Protein AF-A0A2X3BSP1-F1 (afdb_monomer)

Organism: NCBI:txid2051

Structure (mmCIF, N/CA/C/O backbone):
data_AF-A0A2X3BSP1-F1
#
_entry.id   AF-A0A2X3BSP1-F1
#
loop_
_atom_site.group_PDB
_atom_site.id
_atom_site.type_symbol
_atom_site.label_atom_id
_atom_site.label_alt_id
_atom_site.label_comp_id
_atom_site.label_asym_id
_atom_site.label_entity_id
_atom_site.label_seq_id
_atom_site.pdbx_PDB_ins_code
_atom_site.Cartn_x
_atom_site.Cartn_y
_atom_site.Cartn_z
_atom_site.occupancy
_atom_site.B_iso_or_equiv
_atom_site.auth_seq_id
_atom_site.auth_comp_id
_atom_site.auth_asym_id
_atom_site.auth_atom_id
_atom_site.pdbx_PDB_model_num
ATOM 1 N N . MET A 1 1 ? 6.428 -15.697 6.224 1.00 69.88 1 MET A N 1
ATOM 2 C CA . MET A 1 1 ? 6.919 -15.038 4.998 1.00 69.88 1 MET A CA 1
ATOM 3 C C . MET A 1 1 ? 6.107 -15.590 3.848 1.00 69.88 1 MET A C 1
ATOM 5 O O . MET A 1 1 ? 5.862 -16.790 3.840 1.00 69.88 1 MET A O 1
ATOM 9 N N . VAL A 1 2 ? 5.626 -14.722 2.968 1.00 79.62 2 VAL A N 1
ATOM 10 C CA . VAL A 1 2 ? 4.709 -15.079 1.885 1.00 79.62 2 VAL A CA 1
ATOM 11 C C . VAL A 1 2 ? 5.406 -14.801 0.557 1.00 79.62 2 VAL A C 1
ATOM 13 O O . VAL A 1 2 ? 6.111 -13.802 0.449 1.00 79.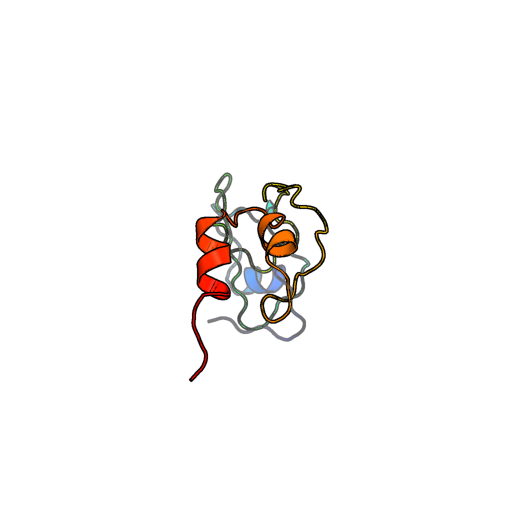62 2 VAL A O 1
ATOM 16 N N . HIS A 1 3 ? 5.234 -15.687 -0.423 1.00 86.56 3 HIS A N 1
ATOM 17 C CA . HIS A 1 3 ? 5.795 -15.538 -1.764 1.00 86.56 3 HIS A CA 1
ATOM 18 C C . HIS A 1 3 ? 4.664 -15.407 -2.779 1.00 86.56 3 HIS A C 1
ATOM 20 O O . HIS A 1 3 ? 3.723 -16.200 -2.757 1.00 86.56 3 HIS A O 1
ATOM 26 N N . LEU A 1 4 ? 4.781 -14.424 -3.669 1.00 88.06 4 LEU A N 1
ATOM 27 C CA . LEU A 1 4 ? 3.850 -14.181 -4.763 1.00 88.06 4 LEU A CA 1
ATOM 28 C C . LEU A 1 4 ? 4.600 -14.206 -6.097 1.00 88.06 4 LEU A C 1
ATOM 30 O O . LEU A 1 4 ? 5.778 -13.859 -6.155 1.00 88.06 4 LEU A O 1
ATOM 34 N N . ALA A 1 5 ? 3.923 -14.648 -7.156 1.00 89.25 5 ALA A N 1
ATOM 35 C CA . ALA A 1 5 ? 4.464 -14.602 -8.509 1.00 89.25 5 ALA A CA 1
ATOM 36 C C . ALA A 1 5 ? 4.215 -13.222 -9.128 1.00 89.25 5 ALA A C 1
ATOM 38 O O . ALA A 1 5 ? 3.134 -12.655 -8.967 1.00 89.25 5 ALA A O 1
ATOM 39 N N . ASP A 1 6 ? 5.179 -12.698 -9.878 1.00 86.44 6 ASP A N 1
ATOM 40 C CA . ASP A 1 6 ? 4.958 -11.475 -10.645 1.00 86.44 6 ASP A CA 1
ATOM 41 C C . ASP A 1 6 ? 4.181 -11.754 -11.944 1.00 86.44 6 ASP A C 1
ATOM 43 O O . ASP A 1 6 ? 4.481 -12.733 -12.637 1.00 86.44 6 ASP A O 1
ATOM 47 N N . PRO A 1 7 ? 3.225 -10.885 -12.332 1.00 89.19 7 PRO A N 1
ATOM 48 C CA . PRO A 1 7 ? 2.767 -9.689 -11.619 1.00 89.19 7 PRO A CA 1
ATOM 49 C C . PRO A 1 7 ? 1.690 -10.009 -10.567 1.00 89.19 7 PRO A C 1
ATOM 51 O O . PRO A 1 7 ? 0.701 -10.669 -10.878 1.00 89.19 7 PRO A O 1
ATOM 54 N N . SER A 1 8 ? 1.831 -9.455 -9.360 1.00 93.12 8 SER A N 1
ATOM 55 C CA . SER A 1 8 ? 0.809 -9.519 -8.301 1.00 93.12 8 SER A CA 1
ATOM 56 C C . SER A 1 8 ? 0.277 -8.137 -7.927 1.00 93.12 8 SER A C 1
ATOM 58 O O . SER A 1 8 ? 0.902 -7.109 -8.198 1.00 93.12 8 SER A O 1
ATOM 60 N N . ARG A 1 9 ? -0.904 -8.100 -7.313 1.00 94.75 9 ARG A N 1
ATOM 61 C CA . ARG A 1 9 ? -1.558 -6.892 -6.799 1.00 94.75 9 ARG A CA 1
ATOM 62 C C . ARG A 1 9 ? -1.640 -6.916 -5.275 1.00 94.75 9 ARG A C 1
ATOM 64 O O . ARG A 1 9 ? -1.431 -7.941 -4.630 1.00 94.75 9 ARG A O 1
ATOM 71 N N . VAL A 1 10 ? -1.990 -5.770 -4.693 1.00 92.75 10 VAL A N 1
ATOM 72 C CA . VAL A 1 10 ? -2.215 -5.624 -3.242 1.00 92.75 10 VAL A CA 1
ATOM 73 C C . VAL A 1 10 ? -3.275 -6.611 -2.727 1.00 92.75 10 VAL A C 1
ATOM 75 O O . VAL A 1 10 ? -3.113 -7.154 -1.637 1.00 92.75 10 VAL A O 1
ATOM 78 N N . ALA A 1 11 ? -4.326 -6.882 -3.510 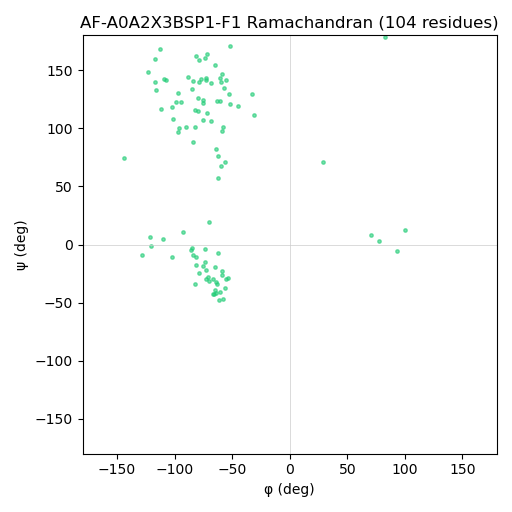1.00 93.56 11 ALA A N 1
ATOM 79 C CA . ALA A 1 11 ? -5.336 -7.892 -3.180 1.00 93.56 11 ALA A CA 1
ATOM 80 C C . ALA A 1 11 ? -4.732 -9.293 -2.992 1.00 93.56 11 ALA A C 1
ATOM 82 O O . ALA A 1 11 ? -5.009 -9.945 -1.988 1.00 93.56 11 ALA A O 1
ATOM 83 N N . ASP A 1 12 ? -3.865 -9.712 -3.918 1.00 93.38 12 ASP A N 1
ATOM 84 C CA . ASP A 1 12 ? -3.236 -11.034 -3.889 1.00 93.38 12 ASP A CA 1
ATOM 85 C C . ASP A 1 12 ? -2.349 -11.169 -2.642 1.00 93.38 12 ASP A C 1
ATOM 87 O O . ASP A 1 12 ? -2.383 -12.179 -1.942 1.00 93.38 12 ASP A O 1
ATOM 91 N N . ALA A 1 13 ? -1.598 -10.116 -2.298 1.00 91.88 13 ALA A N 1
ATOM 92 C CA . ALA A 1 13 ? -0.766 -10.103 -1.095 1.00 91.88 13 ALA A CA 1
ATOM 93 C C . ALA A 1 13 ? -1.588 -10.271 0.191 1.00 91.88 13 ALA A C 1
ATOM 95 O O . ALA A 1 13 ? -1.173 -10.999 1.093 1.00 91.88 13 ALA A O 1
ATOM 96 N N . LEU A 1 14 ? -2.754 -9.623 0.272 1.00 91.44 14 LEU A N 1
ATOM 97 C CA . LEU A 1 14 ? -3.662 -9.752 1.411 1.00 91.44 14 LEU A CA 1
ATOM 98 C C . LEU A 1 14 ? -4.254 -11.155 1.501 1.00 91.44 14 LEU A C 1
ATOM 100 O O . LEU A 1 14 ? -4.305 -11.714 2.592 1.00 91.44 14 LEU A O 1
ATOM 104 N N . GLU A 1 15 ? -4.669 -11.740 0.379 1.00 92.06 15 GLU A N 1
ATOM 105 C CA . GLU A 1 15 ? -5.235 -13.089 0.355 1.00 92.06 15 GLU A CA 1
ATOM 106 C C . GLU A 1 15 ? -4.222 -14.127 0.846 1.00 92.06 15 GLU A C 1
ATOM 108 O O . GLU A 1 15 ? -4.520 -14.907 1.753 1.00 92.06 15 GLU A O 1
ATOM 113 N N . VAL A 1 16 ? -2.985 -14.080 0.342 1.00 91.50 16 VAL A N 1
ATOM 114 C CA . VAL A 1 16 ? -1.946 -15.030 0.762 1.00 91.50 16 VAL A CA 1
ATOM 115 C C . VAL A 1 16 ? -1.443 -14.740 2.190 1.00 91.50 16 VAL A C 1
ATOM 117 O O . VAL A 1 16 ? -0.970 -15.645 2.879 1.00 91.50 16 VAL A O 1
ATOM 120 N N . ALA A 1 17 ? -1.611 -13.514 2.697 1.00 89.50 17 ALA A N 1
ATOM 121 C CA . ALA A 1 17 ? -1.392 -13.189 4.109 1.00 89.50 17 ALA A CA 1
ATOM 122 C C . ALA A 1 17 ? -2.495 -13.719 5.054 1.00 89.50 17 ALA A C 1
ATOM 124 O O . ALA A 1 17 ? -2.347 -13.604 6.272 1.00 89.50 17 ALA A O 1
ATOM 125 N N . GLY A 1 18 ? -3.563 -14.330 4.525 1.00 89.75 18 GLY A N 1
ATOM 126 C CA . GLY A 1 18 ? -4.691 -14.861 5.300 1.00 89.75 18 GLY A CA 1
ATOM 127 C C . GLY A 1 18 ? -5.928 -13.958 5.316 1.00 89.75 18 GLY A C 1
ATOM 128 O O . GLY A 1 18 ? -6.843 -14.189 6.103 1.00 89.75 18 GLY A O 1
ATOM 129 N N . GLY A 1 19 ? -5.968 -12.949 4.446 1.00 88.75 19 GLY A N 1
ATOM 130 C CA . GLY A 1 19 ? -7.038 -11.963 4.359 1.00 88.75 19 GLY A CA 1
ATOM 131 C C . GLY A 1 19 ? -6.896 -10.819 5.365 1.00 88.75 19 GLY A C 1
ATOM 132 O O . GLY A 1 19 ? -5.965 -10.757 6.170 1.00 88.75 19 GLY A O 1
ATOM 133 N N . ALA A 1 20 ? -7.838 -9.876 5.308 1.00 86.56 20 ALA A N 1
ATOM 134 C CA . ALA A 1 20 ? -7.911 -8.799 6.287 1.00 86.56 20 ALA A CA 1
ATOM 135 C C . ALA A 1 20 ? -8.506 -9.289 7.609 1.00 86.56 20 ALA A C 1
ATOM 137 O O . ALA A 1 20 ? -9.455 -10.074 7.634 1.00 86.56 20 ALA A O 1
ATOM 138 N N . LEU A 1 21 ? -7.972 -8.770 8.712 1.00 89.94 21 LEU A N 1
ATOM 139 C CA . LEU A 1 21 ? -8.583 -8.925 10.027 1.00 89.94 21 LEU A CA 1
ATOM 140 C C . LEU A 1 21 ? -9.941 -8.195 10.066 1.00 89.94 21 LEU A C 1
ATOM 142 O O . LEU A 1 21 ? -10.097 -7.195 9.364 1.00 89.94 21 LEU A O 1
ATOM 146 N N . PRO A 1 22 ? -10.891 -8.610 10.928 1.00 87.38 22 PRO A N 1
ATOM 147 C CA . PRO A 1 22 ? -12.168 -7.904 11.114 1.00 87.38 22 PRO A CA 1
ATOM 148 C C . PRO A 1 22 ? -11.991 -6.427 11.489 1.00 87.38 22 PRO A C 1
ATOM 150 O O . PRO A 1 22 ? -12.812 -5.583 11.149 1.00 87.38 22 PRO A O 1
ATOM 153 N N . GLU A 1 23 ? -10.885 -6.137 12.172 1.00 89.38 23 GLU A N 1
ATOM 154 C CA . GLU A 1 23 ? -10.505 -4.807 12.641 1.00 89.38 23 GLU A CA 1
ATOM 155 C C . GLU A 1 23 ? -9.768 -3.983 11.573 1.00 89.38 23 GLU A C 1
ATOM 157 O O . GLU A 1 23 ? -9.356 -2.869 11.872 1.00 89.38 23 GLU A O 1
ATOM 162 N N . GLY A 1 24 ? -9.495 -4.540 10.388 1.00 89.94 24 GLY A N 1
ATOM 163 C CA . GLY A 1 24 ? -8.713 -3.900 9.330 1.00 89.94 24 GLY A CA 1
ATOM 164 C C . GLY A 1 24 ? -9.596 -3.227 8.283 1.00 89.94 24 GLY A C 1
ATOM 165 O O . GLY A 1 24 ? -10.507 -3.844 7.734 1.00 89.94 24 GLY A O 1
ATOM 166 N N . ASP A 1 25 ? -9.300 -1.971 7.961 1.00 89.94 25 ASP A N 1
ATOM 167 C CA . ASP A 1 25 ? -10.040 -1.186 6.979 1.00 89.94 25 ASP A CA 1
ATOM 168 C C . ASP A 1 25 ? -9.366 -1.200 5.600 1.00 89.94 25 ASP A C 1
ATOM 170 O O . ASP A 1 25 ? -8.470 -0.408 5.289 1.00 89.94 25 ASP A O 1
ATOM 174 N N . LEU A 1 26 ? -9.850 -2.097 4.739 1.00 90.88 26 LEU A N 1
ATOM 175 C CA . LEU A 1 26 ? -9.409 -2.205 3.349 1.00 90.88 26 LEU A CA 1
ATOM 176 C C . LEU A 1 26 ? -9.922 -1.081 2.442 1.00 90.88 26 LEU A C 1
ATOM 178 O O . LEU A 1 26 ? -9.388 -0.919 1.347 1.00 90.88 26 LEU A O 1
ATOM 182 N N . SER A 1 27 ? -10.931 -0.305 2.856 1.00 89.94 27 SER A N 1
ATOM 183 C CA . SER A 1 27 ? -11.489 0.772 2.019 1.00 89.94 27 SER A CA 1
ATOM 184 C C . SER A 1 27 ? -10.476 1.890 1.753 1.00 89.94 27 SER A C 1
ATOM 186 O O . SER A 1 27 ? -10.593 2.631 0.777 1.00 89.94 27 SER A O 1
ATOM 188 N N . THR A 1 28 ? -9.444 1.963 2.593 1.00 87.19 28 THR A N 1
ATOM 189 C CA . THR A 1 28 ? -8.327 2.904 2.489 1.00 87.19 28 THR A CA 1
ATOM 190 C C . THR A 1 28 ? -7.241 2.463 1.498 1.00 87.19 28 THR A C 1
ATOM 192 O O . THR A 1 28 ? -6.365 3.259 1.156 1.00 87.19 28 THR A O 1
ATOM 195 N N . LEU A 1 29 ? -7.283 1.215 1.011 1.00 89.12 29 LEU A N 1
ATOM 196 C CA . LEU A 1 29 ? -6.251 0.620 0.162 1.00 89.12 29 LEU A CA 1
ATOM 197 C C . LEU A 1 29 ? -6.708 0.465 -1.291 1.00 89.12 29 LEU A C 1
ATOM 199 O O . LEU A 1 29 ? -7.824 0.042 -1.586 1.00 89.12 29 LEU A O 1
ATOM 203 N N . ASN A 1 30 ? -5.792 0.713 -2.231 1.00 93.31 30 ASN A N 1
ATOM 204 C CA . ASN A 1 30 ? -6.010 0.371 -3.635 1.00 93.31 30 ASN A CA 1
ATOM 205 C C . ASN A 1 30 ? -5.638 -1.097 -3.891 1.00 93.31 30 ASN A C 1
ATOM 207 O O . ASN A 1 30 ? -4.513 -1.411 -4.281 1.00 93.31 30 ASN A O 1
ATOM 211 N N . LEU A 1 31 ? -6.612 -1.986 -3.705 1.00 92.88 31 LEU A N 1
ATOM 212 C CA . LEU A 1 31 ? -6.463 -3.435 -3.883 1.00 92.88 31 LEU A CA 1
ATOM 213 C C . LEU A 1 31 ? -6.030 -3.842 -5.302 1.00 92.88 31 LEU A C 1
ATOM 215 O O . LEU A 1 31 ? -5.386 -4.872 -5.486 1.00 92.88 31 LEU A O 1
ATOM 219 N N . ALA A 1 32 ? -6.345 -3.020 -6.307 1.00 93.12 32 ALA A N 1
ATOM 220 C CA . ALA A 1 32 ? -5.988 -3.274 -7.696 1.00 93.12 32 ALA A CA 1
ATOM 221 C C . ALA A 1 32 ? -4.579 -2.781 -8.054 1.00 93.12 32 ALA A C 1
ATOM 223 O O . ALA A 1 32 ? -4.133 -2.993 -9.179 1.00 93.12 32 ALA A O 1
ATOM 224 N N . ARG A 1 33 ? -3.853 -2.105 -7.162 1.00 93.94 33 ARG A N 1
ATOM 225 C CA . ARG A 1 33 ? -2.522 -1.583 -7.491 1.00 93.94 33 ARG A CA 1
ATOM 226 C C . ARG A 1 33 ? -1.511 -2.729 -7.680 1.00 93.94 33 ARG A C 1
ATOM 228 O O . ARG A 1 33 ? -1.551 -3.672 -6.888 1.00 93.94 33 ARG A O 1
ATOM 235 N N . PRO A 1 34 ? -0.606 -2.655 -8.680 1.00 93.38 34 PRO A N 1
ATOM 236 C CA . PRO A 1 34 ? 0.538 -3.560 -8.768 1.00 93.38 34 PRO A CA 1
ATOM 237 C C . PRO A 1 34 ? 1.368 -3.530 -7.484 1.00 93.38 34 PRO A C 1
ATOM 239 O O . PRO A 1 34 ? 1.544 -2.468 -6.881 1.00 93.38 34 PRO A O 1
ATOM 242 N N . LEU A 1 35 ? 1.853 -4.695 -7.083 1.00 90.25 35 LEU A N 1
ATOM 243 C CA . LEU A 1 35 ? 2.734 -4.877 -5.942 1.00 90.25 35 LEU A CA 1
ATOM 244 C C . LEU A 1 35 ? 4.192 -4.716 -6.381 1.00 90.25 35 LEU A C 1
ATOM 246 O O . LEU A 1 35 ? 4.550 -5.118 -7.487 1.00 90.25 35 LEU A O 1
ATOM 250 N N . THR A 1 36 ? 5.025 -4.139 -5.517 1.00 89.75 36 THR A N 1
ATOM 251 C CA . THR A 1 36 ? 6.482 -4.088 -5.720 1.00 89.75 36 THR A CA 1
ATOM 252 C C . THR A 1 36 ? 7.178 -5.007 -4.720 1.00 89.75 36 THR A C 1
ATOM 254 O O . THR A 1 36 ? 6.759 -5.095 -3.565 1.00 89.75 36 THR A O 1
ATOM 257 N N . ASP A 1 37 ? 8.250 -5.680 -5.140 1.00 86.56 37 ASP A N 1
ATOM 258 C CA . ASP A 1 37 ? 9.059 -6.484 -4.223 1.00 86.56 37 ASP A CA 1
ATOM 259 C C . ASP A 1 37 ? 9.646 -5.625 -3.088 1.00 86.56 37 ASP A C 1
ATOM 261 O O . ASP A 1 37 ? 10.059 -4.481 -3.291 1.00 86.56 37 ASP A O 1
ATOM 265 N N . GLY A 1 38 ? 9.646 -6.174 -1.873 1.00 85.38 38 GLY A N 1
ATOM 266 C CA . GLY A 1 38 ? 10.079 -5.469 -0.665 1.00 85.38 38 GLY A CA 1
ATOM 267 C C . GLY A 1 38 ? 9.141 -4.353 -0.173 1.00 85.38 38 GLY A C 1
ATOM 268 O O . GLY A 1 38 ? 9.515 -3.619 0.743 1.00 85.38 38 GLY A O 1
ATOM 269 N N . GLU A 1 39 ? 7.940 -4.201 -0.741 1.00 86.25 39 GLU A N 1
ATOM 270 C CA . GLU A 1 39 ? 6.979 -3.180 -0.312 1.00 86.25 39 GLU A CA 1
ATOM 271 C C . GLU A 1 39 ? 6.321 -3.498 1.048 1.00 86.25 39 GLU A C 1
ATOM 273 O O . GLU A 1 39 ? 5.938 -4.633 1.334 1.00 86.25 39 GLU A O 1
ATOM 278 N N . MET A 1 40 ? 6.115 -2.462 1.873 1.00 87.88 40 MET A N 1
ATOM 279 C CA . MET A 1 40 ? 5.265 -2.529 3.065 1.00 87.88 40 MET A CA 1
ATOM 280 C C . MET A 1 40 ? 3.843 -2.051 2.741 1.00 87.88 40 MET A C 1
ATOM 282 O O . MET A 1 40 ? 3.638 -0.900 2.352 1.00 87.88 40 MET A O 1
ATOM 286 N N . ILE A 1 41 ? 2.854 -2.912 2.991 1.00 88.00 41 ILE A N 1
ATOM 287 C CA . ILE A 1 41 ? 1.432 -2.551 2.975 1.00 88.00 41 ILE A CA 1
ATOM 288 C C . ILE A 1 41 ? 0.956 -2.395 4.419 1.00 88.00 41 ILE A C 1
ATOM 290 O O . ILE A 1 41 ? 0.981 -3.349 5.196 1.00 88.00 41 ILE A O 1
ATOM 294 N N . TYR A 1 42 ? 0.504 -1.196 4.772 1.00 89.56 42 TYR A N 1
ATOM 295 C CA . TYR A 1 42 ? -0.090 -0.913 6.073 1.00 89.56 42 TYR A CA 1
ATOM 296 C C . TYR A 1 42 ? -1.619 -0.941 5.978 1.00 89.56 42 TYR A C 1
ATOM 298 O O . TYR A 1 42 ? -2.201 -0.192 5.196 1.00 89.56 42 TYR A O 1
ATOM 306 N N . VAL A 1 43 ? -2.264 -1.792 6.779 1.00 90.44 43 VAL A N 1
ATOM 307 C CA . VAL A 1 43 ? -3.728 -1.879 6.883 1.00 90.44 43 VAL A CA 1
ATOM 308 C C . VAL A 1 43 ? -4.161 -1.151 8.164 1.00 90.44 43 VAL A C 1
ATOM 310 O O . VAL A 1 43 ? -3.885 -1.665 9.252 1.00 90.44 43 VAL A O 1
ATOM 313 N N . PRO A 1 44 ? -4.789 0.036 8.077 1.00 89.38 44 PRO A N 1
ATOM 314 C CA . PRO A 1 44 ? -5.260 0.761 9.255 1.00 89.38 44 PRO A CA 1
ATOM 315 C C . PRO A 1 44 ? -6.472 0.067 9.880 1.00 89.38 44 PRO A C 1
ATOM 317 O O . PRO A 1 44 ? -7.150 -0.730 9.231 1.00 89.38 44 PRO A O 1
ATOM 320 N N . ARG A 1 45 ? -6.796 0.415 11.127 1.00 91.19 45 ARG A N 1
ATOM 321 C CA . ARG A 1 45 ? -8.128 0.142 11.679 1.00 91.19 45 ARG A CA 1
ATOM 322 C C . ARG A 1 45 ? -9.152 1.167 11.178 1.00 91.19 45 ARG A C 1
ATOM 324 O O . ARG A 1 45 ? -8.758 2.280 10.824 1.00 91.19 45 ARG A O 1
ATOM 331 N N . PRO A 1 46 ? -10.461 0.862 11.203 1.00 88.50 46 PRO A N 1
ATOM 332 C CA . PRO A 1 46 ? -11.499 1.842 10.909 1.00 88.50 46 PRO A CA 1
ATOM 333 C C . PRO A 1 46 ? -11.335 3.117 11.748 1.00 88.50 46 PRO A C 1
ATOM 335 O O . PRO A 1 46 ? -11.340 3.072 12.978 1.00 88.50 46 PRO A O 1
ATOM 338 N N . GLY A 1 47 ? -11.178 4.260 11.078 1.00 86.19 47 GLY A N 1
ATOM 339 C CA . GLY A 1 47 ? -10.977 5.562 11.725 1.00 86.19 47 GLY A CA 1
ATOM 340 C C . GLY A 1 47 ? -9.563 5.826 12.262 1.00 86.19 47 GLY A C 1
ATOM 341 O O . GLY A 1 47 ? -9.339 6.881 12.855 1.00 86.19 47 GLY A O 1
ATOM 342 N N . GLU A 1 48 ? -8.604 4.917 12.059 1.00 86.06 48 GLU A N 1
ATOM 343 C CA . GLU A 1 48 ? -7.194 5.144 12.384 1.00 86.06 48 GLU A CA 1
ATOM 344 C C . GLU A 1 48 ? -6.529 5.982 11.287 1.00 86.06 48 GLU A C 1
ATOM 346 O O . GLU A 1 48 ? -6.563 5.633 10.107 1.00 86.06 48 GLU A O 1
ATOM 351 N N . THR A 1 49 ? -5.898 7.091 11.674 1.00 79.50 49 THR A N 1
ATOM 352 C CA . THR A 1 49 ? -5.083 7.881 10.748 1.00 79.50 49 THR A CA 1
ATOM 353 C C . THR A 1 49 ? -3.717 7.207 10.600 1.00 79.50 49 THR A C 1
ATOM 355 O O . THR A 1 49 ? -2.970 7.169 11.583 1.00 79.50 49 THR A O 1
ATOM 358 N N . PRO A 1 50 ? -3.351 6.694 9.409 1.00 71.75 50 PRO A N 1
ATOM 359 C CA . PRO A 1 50 ? -2.056 6.057 9.208 1.00 71.75 50 PRO A CA 1
ATOM 360 C C . PRO A 1 50 ? -0.903 7.038 9.491 1.00 71.75 50 PRO A C 1
ATOM 362 O O . PRO A 1 50 ? -1.002 8.222 9.148 1.00 71.75 50 PRO A O 1
ATOM 365 N N . PRO A 1 51 ? 0.217 6.573 10.079 1.00 72.88 51 PRO A N 1
ATOM 366 C CA . PRO A 1 51 ? 1.402 7.404 10.238 1.00 72.88 51 PRO A CA 1
ATOM 367 C C . PRO A 1 51 ? 1.906 7.889 8.869 1.00 72.88 51 PRO A C 1
ATOM 369 O O . PRO A 1 51 ? 1.855 7.132 7.895 1.00 72.88 51 PRO A O 1
ATOM 372 N N . PRO A 1 52 ? 2.481 9.104 8.780 1.00 64.25 52 PRO A N 1
ATOM 373 C CA . PRO A 1 52 ? 2.825 9.747 7.507 1.00 64.25 52 PRO A CA 1
ATOM 374 C C . PRO A 1 52 ? 3.872 8.998 6.661 1.00 64.25 52 PRO A C 1
ATOM 376 O O . PRO A 1 52 ? 4.119 9.399 5.529 1.00 64.25 52 PRO A O 1
ATOM 379 N N . SER A 1 53 ? 4.491 7.931 7.183 1.00 59.78 53 SER A N 1
ATOM 380 C CA . SER A 1 53 ? 5.626 7.248 6.550 1.00 59.78 53 SER A CA 1
ATOM 381 C C . SER A 1 53 ? 5.417 5.763 6.219 1.00 59.78 53 SER A C 1
ATOM 383 O O . SER A 1 53 ? 6.343 5.154 5.694 1.00 59.78 53 SER A O 1
ATOM 385 N N . VAL A 1 54 ? 4.260 5.162 6.527 1.00 58.00 54 VAL A N 1
ATOM 386 C CA . VAL A 1 54 ? 4.026 3.703 6.348 1.00 58.00 54 VAL A CA 1
ATOM 387 C C . VAL A 1 54 ? 3.049 3.343 5.224 1.00 58.00 54 VAL A C 1
ATOM 389 O O . VAL A 1 54 ? 2.752 2.173 5.010 1.00 58.00 54 VAL A O 1
ATOM 392 N N . GLY A 1 55 ? 2.579 4.321 4.452 1.00 55.84 55 GLY A N 1
ATOM 393 C CA . GLY A 1 55 ? 1.797 4.059 3.246 1.00 55.84 55 GLY A CA 1
ATOM 394 C C . GLY A 1 55 ? 2.703 3.922 2.028 1.00 55.84 55 GLY A C 1
ATOM 395 O O . GLY A 1 55 ? 3.129 4.941 1.481 1.00 55.84 55 GLY A O 1
ATOM 396 N N . GLY A 1 56 ? 2.971 2.689 1.584 1.00 54.66 56 GLY A N 1
ATOM 397 C CA . GLY A 1 56 ? 3.519 2.428 0.252 1.00 54.66 56 GLY A CA 1
ATOM 398 C C . GLY A 1 56 ? 2.766 3.264 -0.785 1.00 54.66 56 GLY A C 1
ATOM 399 O O . GLY A 1 56 ? 1.541 3.191 -0.876 1.00 54.66 56 GLY A O 1
ATOM 400 N N . ASN A 1 57 ? 3.503 4.135 -1.475 1.00 51.91 57 ASN A N 1
ATOM 401 C CA . ASN A 1 57 ? 3.066 5.104 -2.481 1.00 51.91 57 ASN A CA 1
ATOM 402 C C . ASN A 1 57 ? 1.631 5.631 -2.325 1.00 51.91 57 ASN A C 1
ATOM 404 O O . ASN A 1 57 ? 0.753 5.389 -3.158 1.00 51.91 57 ASN A O 1
ATOM 408 N N . ALA A 1 58 ? 1.438 6.461 -1.300 1.00 49.28 58 ALA A N 1
ATOM 409 C CA . ALA A 1 58 ? 0.454 7.529 -1.344 1.00 49.28 58 ALA A CA 1
ATOM 410 C C . ALA A 1 58 ? 0.847 8.542 -2.439 1.00 49.28 58 ALA A C 1
ATOM 412 O O . ALA A 1 58 ? 1.368 9.618 -2.166 1.00 49.28 58 ALA A O 1
ATOM 413 N N . ASN A 1 59 ? 0.516 8.250 -3.699 1.00 50.75 59 ASN A N 1
ATOM 414 C CA . ASN A 1 59 ? 0.393 9.285 -4.736 1.00 50.75 59 ASN A CA 1
ATOM 415 C C . ASN A 1 59 ? -0.842 10.187 -4.511 1.00 50.75 59 ASN A C 1
ATOM 417 O O . ASN A 1 59 ? -1.311 10.878 -5.411 1.00 50.75 59 ASN A O 1
ATOM 421 N N . SER A 1 60 ? -1.374 10.212 -3.295 1.00 49.16 60 SER A N 1
ATOM 422 C CA . SER A 1 60 ? -2.284 11.231 -2.799 1.00 49.16 60 SER A CA 1
ATOM 423 C C . SER A 1 60 ? -1.964 11.445 -1.327 1.00 49.16 60 SER A C 1
ATOM 425 O O . SER A 1 60 ? -2.683 11.006 -0.436 1.00 49.16 60 SER A O 1
ATOM 427 N N . ALA A 1 61 ? -0.843 12.120 -1.072 1.00 41.41 61 ALA A N 1
ATOM 428 C CA . ALA A 1 61 ? -0.815 13.006 0.077 1.00 41.41 61 ALA A CA 1
ATOM 429 C C . ALA A 1 61 ? -2.039 13.936 -0.054 1.00 41.41 61 ALA A C 1
ATOM 431 O O . ALA A 1 61 ? -2.229 14.504 -1.136 1.00 41.41 61 ALA A O 1
ATOM 432 N N . PRO A 1 62 ? -2.890 14.094 0.977 1.00 43.28 62 PRO A N 1
ATOM 433 C CA . PRO A 1 62 ? -3.768 15.245 0.995 1.00 43.28 62 PRO A CA 1
ATOM 434 C C . PRO A 1 62 ? -2.859 16.471 0.918 1.00 43.28 62 PRO A C 1
ATOM 436 O O . PRO A 1 62 ? -1.816 16.530 1.574 1.00 43.28 62 PRO A O 1
ATOM 439 N N . ASP A 1 63 ? -3.241 17.405 0.059 1.00 46.59 63 ASP A N 1
ATOM 440 C CA . ASP A 1 63 ? -2.680 18.742 -0.111 1.00 46.59 63 ASP A CA 1
ATOM 441 C C . ASP A 1 63 ? -2.804 19.545 1.202 1.00 46.59 63 ASP A C 1
ATOM 443 O O . ASP A 1 63 ? -3.603 20.462 1.350 1.00 46.59 63 ASP A O 1
ATOM 447 N N . GLY A 1 64 ? -2.063 19.107 2.217 1.00 45.03 64 GLY A N 1
ATOM 448 C CA . GLY A 1 64 ? -1.858 19.738 3.517 1.00 45.03 64 GLY A CA 1
ATOM 449 C C . GLY A 1 64 ? -0.376 20.009 3.772 1.00 45.03 64 GLY A C 1
ATOM 450 O O . GLY A 1 64 ? 0.002 20.447 4.857 1.00 45.03 64 GLY A O 1
ATOM 451 N N . GLY A 1 65 ? 0.472 19.779 2.765 1.00 41.03 65 GLY A N 1
ATOM 452 C CA . GLY A 1 65 ? 1.752 20.453 2.675 1.00 41.03 65 GLY A CA 1
ATOM 453 C C . GLY A 1 65 ? 1.437 21.908 2.401 1.00 41.03 65 GLY A C 1
ATOM 454 O O . GLY A 1 65 ? 0.978 22.243 1.314 1.00 41.03 65 GLY A O 1
ATOM 455 N N . THR A 1 66 ? 1.609 22.742 3.420 1.00 43.88 66 THR A N 1
ATOM 456 C CA . THR A 1 66 ? 1.574 24.193 3.317 1.00 43.88 66 THR A CA 1
ATOM 457 C C . THR A 1 66 ? 2.079 24.613 1.946 1.00 43.88 66 THR A C 1
ATOM 459 O O . THR A 1 66 ? 3.255 24.462 1.611 1.00 43.88 66 THR A O 1
ATOM 462 N N . LYS A 1 67 ? 1.160 25.140 1.135 1.00 44.56 67 LYS A N 1
ATOM 463 C CA . LYS A 1 67 ? 1.488 25.973 -0.007 1.00 44.56 67 LYS A CA 1
ATOM 464 C C . LYS A 1 67 ? 2.173 27.201 0.575 1.00 44.56 67 LYS A C 1
ATOM 466 O O . LYS A 1 67 ? 1.581 28.265 0.721 1.00 44.56 67 LYS A O 1
ATOM 471 N N . SER A 1 68 ? 3.433 27.027 0.970 1.00 43.19 68 SER A N 1
ATOM 472 C CA . SER A 1 68 ? 4.391 28.099 0.954 1.00 43.19 68 SER A CA 1
ATOM 473 C C . SER A 1 68 ? 4.395 28.510 -0.501 1.00 43.19 68 SER A C 1
ATOM 475 O O . SER A 1 68 ? 4.995 27.867 -1.360 1.00 43.19 68 SER A O 1
ATOM 477 N N . ALA A 1 69 ? 3.636 29.559 -0.786 1.00 44.09 69 ALA A N 1
ATOM 478 C CA . ALA A 1 69 ? 3.869 30.417 -1.920 1.00 44.09 69 ALA A CA 1
ATOM 479 C C . ALA A 1 69 ? 5.251 31.084 -1.739 1.00 44.09 69 ALA A C 1
ATOM 481 O O . ALA A 1 69 ? 5.370 32.299 -1.679 1.00 44.09 69 ALA A O 1
ATOM 482 N N . GLY A 1 70 ? 6.306 30.281 -1.597 1.00 44.28 70 GLY A N 1
ATOM 483 C CA . GLY A 1 70 ? 7.662 30.654 -1.925 1.00 44.28 70 GLY A CA 1
ATOM 484 C C . GLY A 1 70 ? 7.737 30.422 -3.414 1.00 44.28 70 GLY A C 1
ATOM 485 O O . GLY A 1 70 ? 7.733 29.275 -3.856 1.00 44.28 70 GLY A O 1
ATOM 486 N N . GLY A 1 71 ? 7.626 31.515 -4.164 1.00 43.34 71 GLY A N 1
ATOM 487 C CA . GLY A 1 71 ? 7.478 31.487 -5.605 1.00 43.34 71 GLY A CA 1
ATOM 488 C C . GLY A 1 71 ? 8.547 30.649 -6.293 1.00 43.34 71 GLY A C 1
ATOM 489 O O . GLY A 1 71 ? 9.553 30.245 -5.710 1.00 43.34 71 GLY A O 1
ATOM 490 N N . ALA A 1 72 ? 8.331 30.451 -7.586 1.00 46.38 72 ALA A N 1
ATOM 491 C CA . ALA A 1 72 ? 9.401 30.220 -8.536 1.00 46.38 72 ALA A CA 1
ATOM 492 C C . ALA A 1 72 ? 10.407 31.391 -8.472 1.00 46.38 72 ALA A C 1
ATOM 494 O O . ALA A 1 72 ? 10.432 32.256 -9.336 1.00 46.38 72 ALA A O 1
ATOM 495 N N . GLY A 1 73 ? 11.169 31.468 -7.384 1.00 52.41 73 GLY A N 1
ATOM 496 C CA . GLY A 1 73 ? 12.382 32.239 -7.272 1.00 52.41 73 GLY A CA 1
ATOM 497 C C . GLY A 1 73 ? 13.452 31.362 -7.879 1.00 52.41 73 GLY A C 1
ATOM 498 O O . GLY A 1 73 ? 13.679 30.243 -7.410 1.00 52.41 73 GLY A O 1
ATOM 499 N N . ASP A 1 74 ? 14.018 31.847 -8.974 1.00 60.25 74 ASP A N 1
ATOM 500 C CA . ASP A 1 74 ? 15.162 31.271 -9.657 1.00 60.25 74 ASP A CA 1
ATOM 501 C C . ASP A 1 74 ? 16.117 30.607 -8.667 1.00 60.25 74 ASP A C 1
ATOM 503 O O . ASP A 1 74 ? 16.484 31.187 -7.646 1.00 60.25 74 ASP A O 1
ATOM 507 N N . LYS A 1 75 ? 16.504 29.359 -8.942 1.00 65.69 75 LYS A N 1
ATOM 508 C CA . LYS A 1 75 ? 17.512 28.662 -8.139 1.00 65.69 75 LYS A CA 1
ATOM 509 C C . LYS A 1 75 ? 18.795 29.496 -8.161 1.00 65.69 75 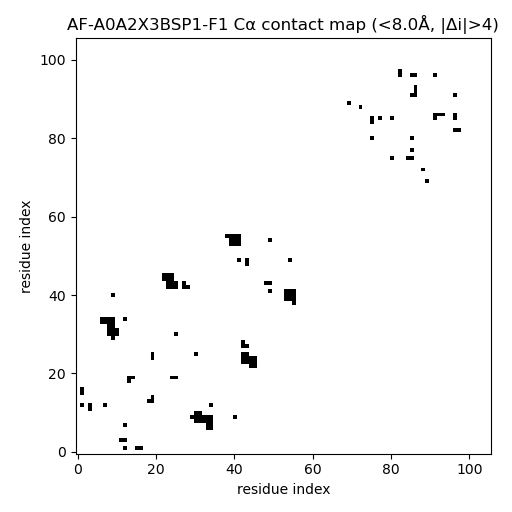LYS A C 1
ATOM 511 O O . LYS A 1 75 ? 19.538 29.473 -9.138 1.00 65.69 75 LYS A O 1
ATOM 516 N N . VAL A 1 76 ? 19.048 30.236 -7.086 1.00 66.69 76 VAL A N 1
ATOM 517 C CA . VAL A 1 76 ? 20.221 31.098 -6.954 1.00 66.69 76 VAL A CA 1
ATOM 518 C C . VAL A 1 76 ? 21.444 30.228 -6.674 1.00 66.69 76 VAL A C 1
ATOM 520 O O . VAL A 1 76 ? 21.488 29.481 -5.694 1.00 66.69 76 VAL A O 1
ATOM 523 N N . ASN A 1 77 ? 22.456 30.313 -7.535 1.00 72.12 77 ASN A N 1
ATOM 524 C CA . ASN A 1 77 ? 23.712 29.604 -7.323 1.00 72.12 77 ASN A CA 1
ATOM 525 C C . ASN A 1 77 ? 24.538 30.312 -6.238 1.00 72.12 77 ASN A C 1
ATOM 527 O O . ASN A 1 77 ? 25.123 31.366 -6.477 1.00 72.12 77 ASN A O 1
ATOM 531 N N . LEU A 1 78 ? 24.611 29.707 -5.051 1.00 69.75 78 LEU A N 1
ATOM 532 C CA . LEU A 1 78 ? 25.281 30.258 -3.865 1.00 69.75 78 LEU A CA 1
ATOM 533 C C . LEU A 1 78 ? 26.774 30.555 -4.063 1.00 69.75 78 LEU A C 1
ATOM 535 O O . LEU A 1 78 ? 27.331 31.367 -3.332 1.00 69.75 78 LEU A O 1
ATOM 539 N N . ASN A 1 79 ? 27.425 29.906 -5.032 1.00 70.94 79 ASN A N 1
ATOM 540 C CA . ASN A 1 79 ? 28.846 30.121 -5.301 1.00 70.94 79 ASN A CA 1
ATOM 541 C C . ASN A 1 79 ? 29.114 31.371 -6.151 1.00 70.94 79 ASN A C 1
ATOM 543 O O . ASN A 1 79 ? 30.254 31.824 -6.205 1.00 70.94 79 ASN A O 1
ATOM 547 N N . THR A 1 80 ? 28.097 31.898 -6.843 1.00 70.44 80 THR A N 1
ATOM 548 C CA . THR A 1 80 ? 28.244 33.003 -7.809 1.00 70.44 80 THR A CA 1
ATOM 549 C C . THR A 1 80 ? 27.285 34.165 -7.569 1.00 70.44 80 THR A C 1
ATOM 551 O O . THR A 1 80 ? 27.396 35.184 -8.242 1.00 70.44 80 THR A O 1
ATOM 554 N N . ALA A 1 81 ? 26.316 34.011 -6.670 1.00 69.62 81 ALA A N 1
ATOM 555 C CA . ALA A 1 81 ? 25.316 35.030 -6.398 1.00 69.62 81 ALA A CA 1
ATOM 556 C C . ALA A 1 81 ? 25.893 36.218 -5.624 1.00 69.62 81 ALA A C 1
ATOM 558 O O . ALA A 1 81 ? 26.723 36.060 -4.727 1.00 69.62 81 ALA A O 1
ATOM 559 N N . ASP A 1 82 ? 25.412 37.410 -5.960 1.00 71.31 82 ASP A N 1
ATOM 560 C CA . ASP A 1 82 ? 25.729 38.650 -5.271 1.00 71.31 82 ASP A CA 1
ATOM 561 C C . ASP A 1 82 ? 24.878 38.830 -4.002 1.00 71.31 82 ASP A C 1
ATOM 563 O O . ASP A 1 82 ? 23.842 38.191 -3.792 1.00 71.31 82 ASP A O 1
ATOM 567 N N . LEU A 1 83 ? 25.335 39.725 -3.126 1.00 64.81 83 LEU A N 1
ATOM 568 C CA . LEU A 1 83 ? 24.760 39.914 -1.795 1.00 64.81 83 LEU A CA 1
ATOM 569 C C . LEU A 1 83 ? 23.311 40.424 -1.840 1.00 64.81 8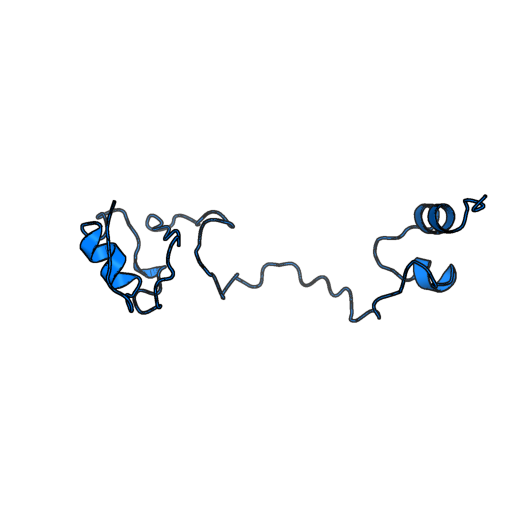3 LEU A C 1
ATOM 571 O O . LEU A 1 83 ? 22.518 40.046 -0.980 1.00 64.81 83 LEU A O 1
ATOM 575 N N . GLY A 1 84 ? 22.952 41.222 -2.852 1.00 65.56 84 GLY A N 1
ATOM 576 C CA . GLY A 1 84 ? 21.578 41.685 -3.052 1.00 65.56 84 GLY A CA 1
ATOM 577 C C . GLY A 1 84 ? 20.637 40.531 -3.395 1.00 65.56 84 GLY A C 1
ATOM 578 O O . GLY A 1 84 ? 19.564 40.417 -2.809 1.00 65.56 84 GLY A O 1
ATOM 579 N N . THR A 1 85 ? 21.076 39.616 -4.259 1.00 66.81 85 THR A N 1
ATOM 580 C CA . THR A 1 85 ? 20.302 38.429 -4.657 1.00 66.81 85 THR A CA 1
ATOM 581 C C . THR A 1 85 ? 20.165 37.396 -3.532 1.00 66.81 85 THR A C 1
ATOM 583 O O . THR A 1 85 ? 19.146 36.723 -3.425 1.00 66.81 85 THR A O 1
ATOM 586 N N . LEU A 1 86 ? 21.146 37.271 -2.634 1.00 67.12 86 LEU A N 1
ATOM 587 C CA . LEU A 1 86 ? 21.014 36.379 -1.473 1.00 67.12 86 LEU A CA 1
ATOM 588 C C . LEU A 1 86 ? 20.021 36.907 -0.426 1.00 67.12 86 LEU A C 1
ATOM 590 O O . LEU A 1 86 ? 19.409 36.111 0.283 1.00 67.12 86 LEU A O 1
ATOM 594 N N . GLN A 1 87 ? 19.845 38.229 -0.335 1.00 63.03 87 GLN A N 1
ATOM 595 C CA . GLN A 1 87 ? 18.899 38.866 0.590 1.00 63.03 87 GLN A CA 1
ATOM 596 C C . GLN A 1 87 ? 17.435 38.740 0.149 1.00 63.03 87 GLN A C 1
ATOM 598 O O . GLN A 1 87 ? 16.538 38.908 0.972 1.00 63.03 87 GLN A O 1
ATOM 603 N N . THR A 1 88 ? 17.176 38.438 -1.126 1.00 66.81 88 THR A N 1
ATOM 604 C CA . THR A 1 88 ? 15.814 38.206 -1.633 1.00 66.81 88 THR A CA 1
ATOM 605 C C . THR A 1 88 ? 15.332 36.770 -1.397 1.00 66.81 88 THR A C 1
ATOM 607 O O . THR A 1 88 ? 14.147 36.486 -1.580 1.00 66.81 88 THR A O 1
ATOM 610 N N . LEU A 1 89 ? 16.214 35.863 -0.952 1.00 69.00 89 LEU A N 1
ATOM 611 C CA . LEU A 1 89 ? 15.864 34.481 -0.627 1.00 69.00 89 LEU A CA 1
ATOM 612 C C . LEU A 1 89 ? 15.111 34.400 0.705 1.00 69.00 89 LEU A C 1
ATOM 614 O O . LEU A 1 89 ? 15.593 34.820 1.760 1.00 69.00 89 LEU A O 1
ATOM 618 N N . SER A 1 90 ? 13.923 33.796 0.661 1.00 56.00 90 SER A N 1
ATOM 619 C CA . SER A 1 90 ? 13.081 33.606 1.843 1.00 56.00 90 SER A CA 1
ATOM 620 C C . SER A 1 90 ? 13.808 32.753 2.893 1.00 56.00 90 SER A C 1
ATOM 622 O O . SER A 1 90 ? 14.252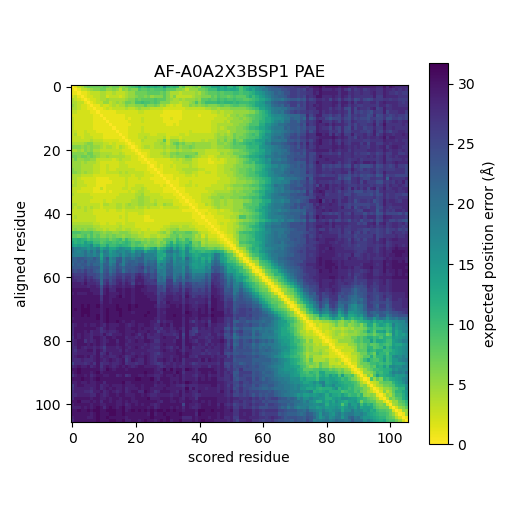 31.644 2.600 1.00 56.00 90 SER A O 1
ATOM 624 N N . GLY A 1 91 ? 13.959 33.279 4.112 1.00 58.56 91 GLY A N 1
ATOM 625 C CA . GLY A 1 91 ? 14.663 32.612 5.216 1.00 58.56 91 GLY A CA 1
ATOM 626 C C . GLY A 1 91 ? 16.154 32.955 5.364 1.00 58.56 91 GLY A C 1
ATOM 627 O O . GLY A 1 91 ? 16.751 32.563 6.367 1.00 58.56 91 GLY A O 1
ATOM 628 N N . ILE A 1 92 ? 16.758 33.726 4.447 1.00 60.53 92 ILE A N 1
ATOM 629 C CA . ILE A 1 92 ? 18.119 34.262 4.619 1.00 60.53 92 ILE A CA 1
ATOM 630 C C . ILE A 1 92 ? 18.040 35.689 5.170 1.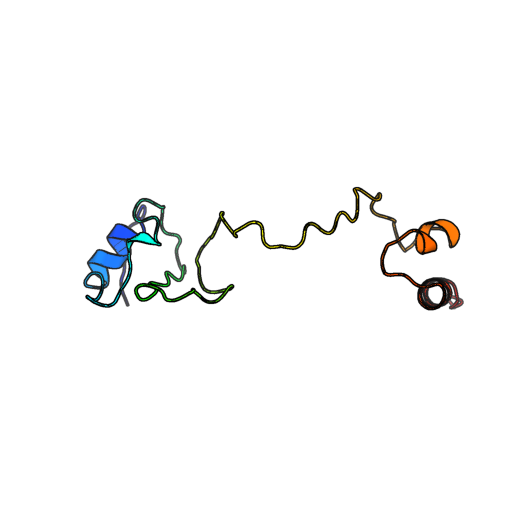00 60.53 92 ILE A C 1
ATOM 632 O O . ILE A 1 92 ? 17.806 36.654 4.451 1.00 60.53 92 ILE A O 1
ATOM 636 N N . GLY A 1 93 ? 18.247 35.832 6.480 1.00 55.31 93 GLY A N 1
ATOM 637 C CA . GLY A 1 93 ? 18.449 37.142 7.104 1.00 55.31 93 GLY A CA 1
ATOM 638 C C . GLY A 1 93 ? 19.841 37.721 6.795 1.00 55.31 93 GLY A C 1
ATOM 639 O O . GLY A 1 93 ? 20.765 36.962 6.485 1.00 55.31 93 GLY A O 1
ATOM 640 N N . PRO A 1 94 ? 20.047 39.045 6.947 1.00 55.16 94 PRO A N 1
ATOM 641 C CA . PRO A 1 94 ? 21.302 39.731 6.602 1.00 55.16 94 PRO A CA 1
ATOM 642 C C . PRO A 1 94 ? 22.553 39.112 7.255 1.00 55.16 94 PRO A C 1
ATOM 644 O O . PRO A 1 94 ? 23.629 39.112 6.664 1.00 55.16 94 PRO A O 1
ATOM 647 N N . ALA A 1 95 ? 22.404 38.497 8.433 1.00 56.03 95 ALA A N 1
ATOM 648 C CA . ALA A 1 95 ? 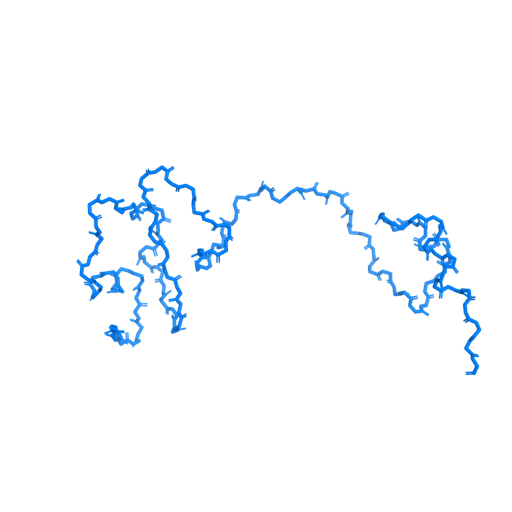23.488 37.822 9.143 1.00 56.03 95 ALA A CA 1
ATOM 649 C C . ALA A 1 95 ? 24.025 36.557 8.435 1.00 56.03 95 ALA A C 1
ATOM 651 O O . ALA A 1 95 ? 25.205 36.237 8.576 1.00 56.03 95 ALA A O 1
ATOM 652 N N . LEU A 1 96 ? 23.192 35.835 7.672 1.00 57.34 96 LEU A N 1
ATOM 653 C CA . LEU A 1 96 ? 23.604 34.605 6.979 1.00 57.34 96 LEU A CA 1
ATOM 654 C C . LEU A 1 96 ? 24.318 34.901 5.650 1.00 57.34 96 LEU A C 1
ATOM 656 O O . LEU A 1 96 ? 25.268 34.200 5.304 1.00 57.34 96 LEU A O 1
ATOM 660 N N . ALA A 1 97 ? 23.922 35.965 4.942 1.00 55.53 97 ALA A N 1
ATOM 661 C CA . ALA A 1 97 ? 24.556 36.377 3.686 1.00 55.53 97 ALA A CA 1
ATOM 662 C C . ALA A 1 97 ? 26.015 36.833 3.892 1.00 55.53 97 ALA A C 1
ATOM 664 O O . ALA A 1 97 ? 26.897 36.466 3.115 1.00 55.53 97 ALA A O 1
ATOM 665 N N . GLN A 1 98 ? 26.298 37.554 4.986 1.00 57.00 98 GLN A N 1
ATOM 666 C CA . GLN A 1 98 ? 27.651 38.025 5.311 1.00 57.00 98 GLN A CA 1
ATOM 667 C C . GLN A 1 98 ? 28.640 36.868 5.550 1.00 57.00 98 GLN A C 1
ATOM 669 O O . GLN A 1 98 ? 29.820 36.975 5.218 1.00 57.00 98 GLN A O 1
ATOM 674 N N . ARG A 1 99 ? 28.168 35.744 6.112 1.00 58.34 99 ARG A N 1
ATOM 675 C CA . ARG A 1 99 ? 29.016 34.597 6.481 1.00 58.34 99 ARG A CA 1
ATOM 676 C C . ARG A 1 99 ? 29.505 33.798 5.269 1.00 58.34 99 ARG A C 1
ATOM 678 O O . ARG A 1 99 ? 30.604 33.257 5.326 1.00 58.34 99 ARG A O 1
ATOM 685 N N . ASN A 1 100 ? 28.736 33.765 4.180 1.00 56.41 100 ASN A N 1
ATOM 686 C CA . ASN A 1 100 ? 29.118 33.052 2.956 1.00 56.41 100 ASN A CA 1
ATOM 687 C C . ASN A 1 100 ? 30.138 33.819 2.098 1.00 56.41 100 ASN A C 1
ATOM 689 O O . ASN A 1 100 ? 30.890 33.189 1.361 1.00 56.41 100 ASN A O 1
ATOM 693 N N . PHE A 1 101 ? 30.206 35.149 2.217 1.00 54.38 101 PHE A N 1
ATOM 694 C CA . PHE A 1 101 ? 31.149 35.985 1.454 1.00 54.38 101 PHE A CA 1
ATOM 695 C C . PHE A 1 101 ? 32.368 36.451 2.277 1.00 54.38 101 PHE A C 1
ATOM 697 O O . PHE A 1 101 ? 33.321 36.997 1.731 1.00 54.38 101 PHE A O 1
ATOM 704 N N . GLY A 1 102 ? 32.342 36.260 3.600 1.00 51.84 102 GLY A N 1
ATOM 705 C CA . GLY A 1 102 ? 33.293 36.860 4.541 1.00 51.84 102 GLY A CA 1
ATOM 706 C C . GLY A 1 102 ? 34.530 36.034 4.907 1.00 51.84 102 GLY A C 1
ATOM 707 O O . GLY A 1 102 ? 35.217 36.411 5.852 1.00 51.84 102 GLY A O 1
ATOM 708 N N . LEU A 1 103 ? 34.831 34.924 4.227 1.00 51.81 103 LEU A N 1
ATOM 709 C CA . LEU A 1 103 ? 36.048 34.150 4.506 1.00 51.81 103 LEU A CA 1
ATOM 710 C C . LEU A 1 103 ? 37.032 34.251 3.330 1.00 51.81 103 LEU A C 1
ATOM 712 O O . LEU A 1 103 ? 36.703 33.781 2.238 1.00 51.81 103 LEU A O 1
ATOM 716 N N . PRO A 1 104 ? 38.233 34.837 3.519 1.00 49.59 104 PRO A N 1
ATOM 717 C CA . PRO A 1 104 ? 39.268 34.813 2.497 1.00 49.59 104 PRO A CA 1
ATOM 718 C C . PRO A 1 104 ? 39.684 33.359 2.261 1.00 49.59 104 PRO A C 1
ATOM 720 O O . PRO A 1 104 ? 40.062 32.649 3.194 1.00 49.59 104 PRO A O 1
ATOM 723 N N . ARG A 1 105 ? 39.586 32.905 1.009 1.00 60.25 105 ARG A N 1
ATOM 724 C CA . ARG A 1 105 ? 40.210 31.646 0.601 1.00 60.25 105 ARG A CA 1
ATOM 725 C C . ARG A 1 105 ? 41.718 31.887 0.559 1.00 60.25 105 ARG A C 1
ATOM 727 O O . ARG A 1 105 ? 42.166 32.727 -0.218 1.00 60.25 105 ARG A O 1
ATOM 734 N N . VAL A 1 106 ? 42.438 31.220 1.462 1.00 50.69 106 VAL A N 1
ATOM 735 C CA . VAL A 1 106 ? 43.905 31.089 1.437 1.00 50.69 106 VAL A CA 1
ATOM 736 C C . VAL A 1 106 ? 44.315 30.304 0.199 1.00 50.69 106 VAL A C 1
ATOM 738 O O . VAL A 1 106 ? 43.591 29.334 -0.128 1.00 50.69 106 VAL A O 1
#

InterPro domains:
  IPR010994 RuvA domain 2-like [SSF47781] (57-99)
  IPR019554 Soluble ligand binding domain [PF10531] (4-44)
  IPR060575 SAM-like, helix-hairpin-helix tandem [PF12836] (73-99)

Nearest PDB structures (foldseek):
  8dss-assembly1_B  TM=5.873E-01  e=2.937E-04  Geobacillus stearothermophilus ATCC 7953
  8dfk-assembly2_C  TM=9.498E-01  e=1.169E-02  Bacillus subtilis subsp. subtilis str. 168

Radius of gyration: 23.98 Å; Cα contacts (8 Å, |Δi|>4): 76; chains: 1; bounding box: 56×57×24 Å

Mean predicted aligned error: 17.59 Å

Solvent-accessible surface area (backbone atoms only — not comparable to full-atom values): 7326 Å² total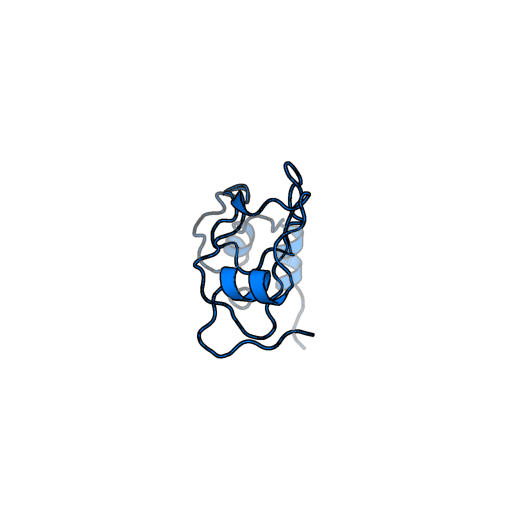; per-residue (Å²): 141,83,88,82,66,87,90,42,30,44,45,56,54,36,52,74,70,72,44,79,55,95,65,41,34,63,89,83,53,69,45,82,39,75,56,59,90,93,65,56,83,68,75,37,40,79,90,52,78,73,63,97,82,54,61,64,81,58,92,65,66,74,92,72,69,75,82,67,83,68,65,95,64,74,88,74,54,82,91,77,59,52,75,72,66,48,56,70,40,89,92,42,53,76,76,58,57,52,64,78,72,67,65,86,83,128

pLDDT: mean 71.75, std 17.66, range [41.03, 94.75]

Foldseek 3Di:
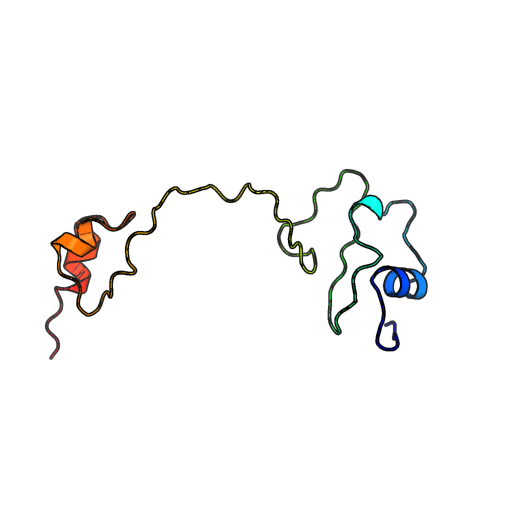DFDDDPFDFQLVVQVRVVHDDPQFDCVPDDRGHTDDPPAAPDTHGVVDDDDPPRHDDPPDDDPPPPPPPPDPPDPDDLVPDDLVSQCPHPPDDNVNSCVSVPDDDD

Secondary structure (DSSP, 8-state):
----PSS-BHHHHHHHTT---TT--GGGS-TTSBP-TTPPPP-PPTT----TT-STT-S---S-S------------TTT--HHHHHTSTT--HHHHHHHH-----

Sequence (106 aa):
MVHLADPSRVADALEVAGGALPEGDLSTLNLARPLTDGEMIYVPRPGETPPPSVGGNANSAPDGGTKSAGGAGDKVNLNTADLGTLQTLSGIGPALAQRNFGLPRV